Protein AF-A0AAE2BXN7-F1 (afdb_monomer_lite)

Secondary structure (DSSP, 8-state):
---------------PPPP-------------TTTHHHHHHHHHHHHHHHHHHHHHHHHHHHHHTT--HHHHHHHHHHHHHHHHHHHTTSTTS--HHHHHHHHHHHHHHHHHHHTT--

InterPro domains:
  IPR000971 Globin [PF00042] (55-113)
  IPR000971 Globin [PS01033] (1-118)
  IPR001032 Leghaemoglobin-like [PTHR22924] (56-118)
  IPR009050 Globin-like superfamily [SSF46458] (38-117)
  IPR012292 Globin/Protoglobin [G3DSA:1.10.490.10] (27-116)

pLDDT: mean 71.12, std 21.41, range [34.59, 95.5]

Foldseek 3Di:
DDDDDDDDDDDDDDDDDDDDDDDDDDDDPDDPPPPPVVVVVVVVVVVVVVVLVVLLVLLVVCLVVVPDPVNLVVVLVVVLVVVCVVVVVPPPPDDPVVNVVSSVVSVVSVVSNPVNND

Structure (mmCIF, N/CA/C/O backbone):
data_AF-A0AAE2BXN7-F1
#
_entry.id   AF-A0AAE2BXN7-F1
#
loop_
_atom_site.group_PDB
_atom_site.id
_atom_site.type_symbol
_atom_site.label_atom_id
_atom_site.label_alt_id
_atom_site.label_comp_id
_atom_site.label_asym_id
_atom_site.label_entity_id
_atom_site.label_seq_id
_atom_site.pdbx_PDB_ins_code
_atom_site.Cartn_x
_atom_site.Cartn_y
_atom_site.Cartn_z
_atom_site.occupancy
_atom_site.B_iso_or_equiv
_atom_site.auth_seq_id
_atom_site.auth_comp_id
_atom_site.auth_asym_id
_atom_site.auth_atom_id
_atom_site.pdbx_PDB_model_num
ATOM 1 N N . MET A 1 1 ? 56.458 8.171 -10.240 1.00 44.75 1 MET A N 1
ATOM 2 C CA . MET A 1 1 ? 55.959 6.979 -9.523 1.00 44.75 1 MET A CA 1
ATOM 3 C C . MET A 1 1 ? 54.450 6.970 -9.687 1.00 44.75 1 MET A C 1
ATOM 5 O O . MET A 1 1 ? 53.780 7.763 -9.046 1.00 44.75 1 MET A O 1
ATOM 9 N N . SER A 1 2 ? 53.955 6.217 -10.670 1.00 38.53 2 SER A N 1
ATOM 10 C CA . SER A 1 2 ? 52.544 6.189 -11.070 1.00 38.53 2 SER A CA 1
ATOM 11 C C . SER A 1 2 ? 51.966 4.839 -10.657 1.00 38.53 2 SER A C 1
ATOM 13 O O . SER A 1 2 ? 52.521 3.796 -10.997 1.00 38.53 2 SER A O 1
ATOM 15 N N . THR A 1 3 ? 50.922 4.877 -9.837 1.00 43.88 3 THR A N 1
ATOM 16 C CA . THR A 1 3 ? 50.229 3.718 -9.274 1.00 43.88 3 THR A CA 1
ATOM 17 C C . THR A 1 3 ? 49.251 3.156 -10.304 1.00 43.88 3 THR A C 1
ATOM 19 O O . THR A 1 3 ? 48.279 3.823 -10.651 1.00 43.88 3 THR A O 1
ATOM 22 N N . SER A 1 4 ? 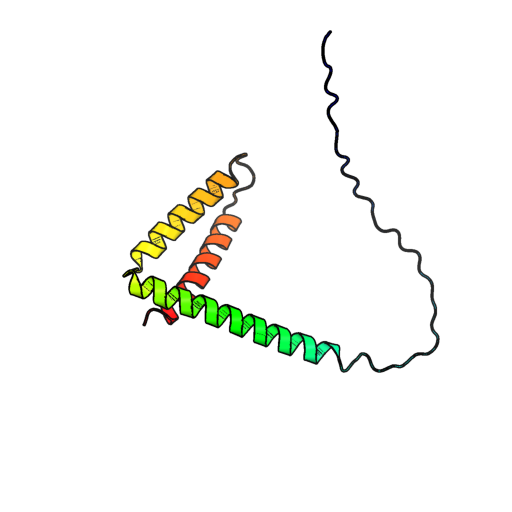49.501 1.937 -10.783 1.00 38.19 4 SER A N 1
ATOM 23 C CA . SER A 1 4 ? 48.574 1.181 -11.631 1.00 38.19 4 SER A CA 1
ATOM 24 C C . SER A 1 4 ? 47.760 0.235 -10.747 1.00 38.19 4 SER A C 1
ATOM 26 O O . SER A 1 4 ? 48.309 -0.708 -10.180 1.00 38.19 4 SER A O 1
ATOM 28 N N . ALA A 1 5 ? 46.470 0.527 -10.579 1.00 44.16 5 ALA A N 1
ATOM 29 C CA . ALA A 1 5 ? 45.517 -0.344 -9.904 1.00 44.16 5 ALA A CA 1
ATOM 30 C C . ALA A 1 5 ? 44.939 -1.326 -10.932 1.00 44.16 5 ALA A C 1
ATOM 32 O O . ALA A 1 5 ? 44.245 -0.928 -11.867 1.00 44.16 5 ALA A O 1
ATOM 33 N N . GLN A 1 6 ? 45.260 -2.610 -10.776 1.00 45.91 6 GLN A N 1
ATOM 34 C CA . GLN A 1 6 ? 44.700 -3.682 -11.590 1.00 45.91 6 GLN A CA 1
ATOM 35 C C . GLN A 1 6 ? 43.265 -3.978 -11.138 1.00 45.91 6 GLN A C 1
ATOM 37 O O . GLN A 1 6 ? 43.018 -4.338 -9.989 1.00 45.91 6 GLN A O 1
ATOM 42 N N . HIS A 1 7 ? 42.336 -3.811 -12.079 1.00 38.97 7 HIS A N 1
ATOM 43 C CA . HIS A 1 7 ? 40.954 -4.277 -12.025 1.00 38.97 7 HIS A CA 1
ATOM 44 C C . HIS A 1 7 ? 40.920 -5.787 -11.745 1.00 38.97 7 HIS A C 1
ATOM 46 O O . HIS A 1 7 ? 41.508 -6.564 -12.498 1.00 38.97 7 HIS A O 1
ATOM 52 N N . GLN A 1 8 ? 40.204 -6.210 -10.702 1.00 47.88 8 GLN A N 1
ATOM 53 C CA . GLN A 1 8 ? 39.828 -7.611 -10.533 1.00 47.88 8 GLN A CA 1
ATOM 54 C C . GLN A 1 8 ? 38.508 -7.862 -11.264 1.00 47.88 8 GLN A C 1
ATOM 56 O O . GLN A 1 8 ? 37.469 -7.297 -10.932 1.00 47.88 8 GLN A O 1
ATOM 61 N N . ASN A 1 9 ? 38.609 -8.691 -12.298 1.00 38.38 9 ASN A N 1
ATOM 62 C CA . ASN A 1 9 ? 37.524 -9.247 -13.087 1.00 38.38 9 ASN A CA 1
ATOM 63 C C . ASN A 1 9 ? 37.022 -10.484 -12.322 1.00 38.38 9 ASN A C 1
ATOM 65 O O . ASN A 1 9 ? 37.774 -11.447 -12.174 1.00 38.38 9 ASN A O 1
ATOM 69 N N . LEU A 1 10 ? 35.817 -10.438 -11.750 1.00 41.53 10 LEU A N 1
ATOM 70 C CA . LEU A 1 10 ? 35.233 -11.601 -11.077 1.00 41.53 10 LEU A CA 1
ATOM 71 C C . LEU A 1 10 ? 34.524 -12.471 -12.117 1.00 41.53 10 LEU A C 1
ATOM 73 O O . LEU A 1 10 ? 33.536 -12.059 -12.722 1.00 41.53 10 LEU A O 1
ATOM 77 N N . ASN A 1 11 ? 35.088 -13.663 -12.316 1.00 40.53 11 ASN A N 1
ATOM 78 C CA . ASN A 1 11 ? 34.587 -14.733 -13.168 1.00 40.53 11 ASN A CA 1
ATOM 79 C C . ASN A 1 11 ? 33.155 -15.133 -12.791 1.00 40.53 11 ASN A C 1
ATOM 81 O O . ASN A 1 11 ? 32.875 -15.510 -11.653 1.00 40.53 11 ASN A O 1
ATOM 85 N N . VAL A 1 12 ? 32.281 -15.124 -13.795 1.00 41.22 12 VAL A N 1
ATOM 86 C CA . VAL A 1 12 ? 31.052 -15.917 -13.829 1.00 41.22 12 VAL A CA 1
ATOM 87 C C . VAL A 1 12 ? 31.448 -17.300 -14.340 1.00 41.22 12 VAL A C 1
ATOM 89 O O . VAL A 1 12 ? 31.679 -17.463 -15.534 1.00 41.22 12 VAL A O 1
ATOM 92 N N . GLU A 1 13 ? 31.543 -18.287 -13.451 1.00 47.81 13 GLU A N 1
ATOM 93 C CA . GLU A 1 13 ? 31.609 -19.698 -13.842 1.00 47.81 13 GLU A CA 1
ATOM 94 C C . GLU A 1 13 ? 30.296 -20.384 -13.467 1.00 47.81 13 GLU A C 1
ATOM 96 O O . GLU A 1 13 ? 30.022 -20.738 -12.323 1.00 47.81 13 GLU A O 1
ATOM 101 N N . MET A 1 14 ? 29.462 -20.500 -14.494 1.00 34.59 14 MET A N 1
ATOM 102 C CA . MET A 1 14 ? 28.390 -21.469 -14.627 1.00 34.59 14 MET A CA 1
ATOM 103 C C . MET A 1 14 ? 29.059 -22.779 -15.043 1.00 34.59 14 MET A C 1
ATOM 105 O O . MET A 1 14 ? 29.534 -22.870 -16.172 1.00 34.59 14 MET A O 1
ATOM 109 N N . LEU A 1 15 ? 29.125 -23.766 -14.151 1.00 38.41 15 LEU A N 1
ATOM 110 C CA . LEU A 1 15 ? 29.496 -25.127 -14.525 1.00 38.41 15 LEU A CA 1
ATOM 111 C C . LEU A 1 15 ? 28.385 -26.082 -14.107 1.00 38.41 15 LEU A C 1
ATOM 113 O O . LEU A 1 15 ? 27.957 -26.140 -12.958 1.00 38.41 15 LEU A O 1
ATOM 117 N N . THR A 1 16 ? 27.887 -26.726 -15.149 1.00 37.06 16 THR A N 1
ATOM 118 C CA . THR A 1 16 ? 26.829 -27.715 -15.244 1.00 37.06 16 THR A CA 1
ATOM 119 C C . THR A 1 16 ? 27.194 -28.998 -14.509 1.00 37.06 16 THR A C 1
ATOM 121 O O . THR A 1 16 ? 28.336 -29.443 -14.565 1.00 37.06 16 THR A O 1
ATOM 124 N N . GLU A 1 17 ? 26.197 -29.579 -13.849 1.00 41.78 17 GLU A N 1
ATOM 125 C CA . GLU A 1 17 ? 26.251 -30.873 -13.173 1.00 41.78 17 GLU A CA 1
ATOM 126 C C . GLU A 1 17 ? 26.446 -31.997 -14.209 1.00 41.78 17 GLU A C 1
ATOM 128 O O . GLU A 1 17 ? 25.657 -32.127 -15.146 1.00 41.78 17 GLU A O 1
ATOM 133 N N . GLU A 1 18 ? 27.511 -32.787 -14.054 1.00 46.12 18 GLU A N 1
ATOM 134 C CA . GLU A 1 18 ? 27.695 -34.069 -14.740 1.00 46.12 18 GLU A CA 1
ATOM 135 C C . GLU A 1 18 ? 27.235 -35.186 -13.795 1.00 46.12 18 GLU A C 1
ATOM 137 O O . GLU A 1 18 ? 27.750 -35.333 -12.685 1.00 46.12 18 GLU A O 1
ATOM 142 N N . GLU A 1 19 ? 26.225 -35.940 -14.230 1.00 46.91 19 GLU A N 1
ATOM 143 C CA . GLU A 1 19 ? 25.775 -37.164 -13.576 1.00 46.91 19 GLU A CA 1
ATOM 144 C C . GLU A 1 19 ? 26.700 -38.330 -13.922 1.00 46.91 19 GLU A C 1
ATOM 146 O O . GLU A 1 19 ? 26.830 -38.693 -15.088 1.00 46.91 19 GLU A O 1
ATOM 151 N N . GLU A 1 20 ? 27.235 -38.992 -12.901 1.00 41.34 20 GLU A N 1
ATOM 152 C CA . GLU A 1 20 ? 27.719 -40.368 -12.994 1.00 41.34 20 GLU A CA 1
ATOM 153 C C . GLU A 1 20 ? 27.113 -41.129 -11.808 1.00 41.34 20 GLU A C 1
ATOM 155 O O . GLU A 1 20 ? 27.337 -40.802 -10.640 1.00 41.34 20 GLU A O 1
ATOM 160 N N . GLY A 1 21 ? 26.249 -42.090 -12.129 1.00 42.28 21 GLY A N 1
ATOM 161 C CA . GLY A 1 21 ? 25.554 -42.919 -11.158 1.00 42.28 21 GLY A CA 1
ATOM 162 C C . GLY A 1 21 ? 26.454 -44.000 -10.575 1.00 42.28 21 GLY A C 1
ATOM 163 O O . GLY A 1 21 ? 27.241 -44.620 -11.286 1.00 42.28 21 GLY A O 1
ATOM 164 N N . GLU A 1 22 ? 26.247 -44.301 -9.295 1.00 41.22 22 GLU A N 1
ATOM 165 C CA . GLU A 1 22 ? 26.740 -45.539 -8.704 1.00 41.22 22 GLU A CA 1
ATOM 166 C C . GLU A 1 22 ? 25.656 -46.172 -7.821 1.00 41.22 22 GLU A C 1
ATOM 168 O O . GLU A 1 22 ? 25.152 -45.594 -6.856 1.00 41.22 22 GLU A O 1
ATOM 173 N N . ASP A 1 23 ? 25.248 -47.362 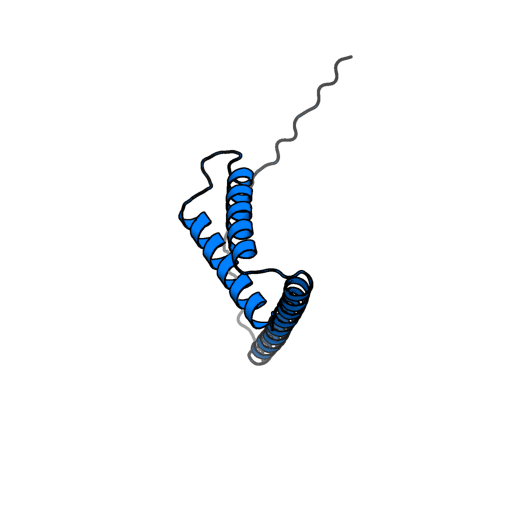-8.257 1.00 43.34 23 ASP A N 1
ATOM 174 C CA . ASP A 1 23 ? 24.246 -48.255 -7.691 1.00 43.34 23 ASP A CA 1
ATOM 175 C C . ASP A 1 23 ? 24.827 -48.986 -6.473 1.00 43.34 23 ASP A C 1
ATOM 177 O O . ASP A 1 23 ? 25.692 -49.847 -6.617 1.00 43.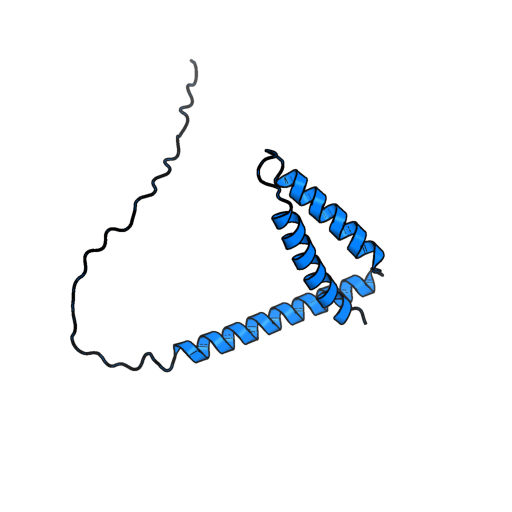34 23 ASP A O 1
ATOM 181 N N . ILE A 1 24 ? 24.333 -48.676 -5.270 1.00 45.34 24 ILE A N 1
ATOM 182 C CA . ILE A 1 24 ? 24.483 -49.555 -4.105 1.00 45.34 24 ILE A CA 1
ATOM 183 C C . ILE A 1 24 ? 23.113 -49.762 -3.467 1.00 45.34 24 ILE A C 1
ATOM 185 O O . ILE A 1 24 ? 22.708 -49.102 -2.509 1.00 45.34 24 ILE A O 1
ATOM 189 N N . ARG A 1 25 ? 22.388 -50.740 -4.004 1.00 49.12 25 ARG A N 1
ATOM 190 C CA . ARG A 1 25 ? 21.336 -51.447 -3.276 1.00 49.12 25 ARG A CA 1
ATOM 191 C C . ARG A 1 25 ? 21.984 -52.469 -2.339 1.00 49.12 25 ARG A C 1
ATOM 193 O O . ARG A 1 25 ? 22.236 -53.588 -2.767 1.00 49.12 25 ARG A O 1
ATOM 200 N N . ASP A 1 26 ? 22.162 -52.131 -1.062 1.00 42.09 26 ASP A N 1
ATOM 201 C CA . ASP A 1 26 ? 21.953 -53.120 0.003 1.00 42.09 26 ASP A CA 1
ATOM 202 C C . ASP A 1 26 ? 21.595 -52.484 1.357 1.00 42.09 26 ASP A C 1
ATOM 204 O O . ASP A 1 26 ? 22.309 -51.649 1.903 1.00 42.09 26 ASP A O 1
ATOM 208 N N . SER A 1 27 ? 20.453 -52.937 1.876 1.00 52.84 27 SER A N 1
ATOM 209 C CA . SER A 1 27 ? 20.066 -52.999 3.284 1.00 52.84 27 SER A CA 1
ATOM 210 C C . SER A 1 27 ? 20.390 -51.805 4.194 1.00 52.84 27 SER A C 1
ATOM 212 O O . SER A 1 27 ? 21.318 -51.845 4.997 1.00 52.84 27 SER A O 1
ATOM 214 N N . THR A 1 28 ? 19.467 -50.844 4.264 1.00 41.31 28 THR A N 1
ATOM 215 C CA . THR A 1 28 ? 18.921 -50.402 5.560 1.00 41.31 28 THR A CA 1
ATOM 216 C C . THR A 1 28 ? 17.483 -49.915 5.358 1.00 41.31 28 THR A C 1
ATOM 218 O O . THR A 1 28 ? 17.236 -48.761 5.034 1.00 41.31 28 THR A O 1
ATOM 221 N N . VAL A 1 29 ? 16.497 -50.791 5.567 1.00 51.50 29 VAL A N 1
ATOM 222 C CA . VAL A 1 29 ? 15.143 -50.329 5.902 1.00 51.50 29 VAL A CA 1
ATOM 223 C C . VAL A 1 29 ? 15.213 -49.815 7.341 1.00 51.50 29 VAL A C 1
ATOM 225 O O . VAL A 1 29 ? 15.035 -50.574 8.288 1.00 51.50 29 VAL A O 1
ATOM 228 N N . CYS A 1 30 ? 15.516 -48.529 7.503 1.00 38.28 30 CYS A N 1
ATOM 229 C CA . CYS A 1 30 ? 15.329 -47.791 8.749 1.00 38.28 30 CYS A CA 1
ATOM 230 C C . CYS A 1 30 ? 14.353 -46.648 8.474 1.00 38.28 30 CYS A C 1
ATOM 232 O O . CYS A 1 30 ? 14.765 -45.528 8.230 1.00 38.28 30 CYS A O 1
ATOM 234 N N . SER A 1 31 ? 13.056 -46.958 8.501 1.00 48.06 31 SER A N 1
ATOM 235 C CA . SER A 1 31 ? 11.967 -46.045 8.878 1.00 48.06 31 SER A CA 1
ATOM 236 C C . SER A 1 31 ? 12.198 -44.535 8.665 1.00 48.06 31 SER A C 1
ATOM 238 O O . SER A 1 31 ? 12.253 -43.787 9.640 1.00 48.06 31 SER A O 1
ATOM 240 N N . GLU A 1 32 ? 12.253 -44.053 7.422 1.00 43.34 32 GLU A N 1
ATOM 241 C CA . GLU A 1 32 ? 12.281 -42.603 7.139 1.00 43.34 32 GLU A CA 1
ATOM 242 C C . GLU A 1 32 ? 10.903 -42.006 6.799 1.00 43.34 32 GLU A C 1
ATOM 244 O O . GLU A 1 32 ? 10.729 -40.787 6.806 1.00 43.34 32 GLU A O 1
ATOM 249 N N . ASP A 1 33 ? 9.860 -42.832 6.674 1.00 45.31 33 ASP A N 1
ATOM 250 C CA . ASP A 1 33 ? 8.522 -42.366 6.276 1.00 45.31 33 ASP A CA 1
ATOM 251 C C . ASP A 1 33 ? 7.643 -41.800 7.412 1.00 45.31 33 ASP A C 1
ATOM 253 O O . ASP A 1 33 ? 6.491 -41.427 7.182 1.00 45.31 33 ASP A O 1
ATOM 257 N N . VAL A 1 34 ? 8.150 -41.669 8.646 1.00 47.94 34 VAL A N 1
ATOM 258 C CA . VAL A 1 34 ? 7.346 -41.138 9.774 1.00 47.94 34 VAL A CA 1
ATOM 259 C C . VAL A 1 34 ? 7.829 -39.776 10.287 1.00 47.94 34 VAL A C 1
ATOM 261 O O . VAL A 1 34 ? 7.034 -39.029 10.863 1.00 47.94 34 VAL A O 1
ATOM 264 N N . PHE A 1 35 ? 9.076 -39.366 10.026 1.00 39.00 35 PHE A N 1
ATOM 265 C CA . PHE A 1 35 ? 9.628 -38.162 10.668 1.00 39.00 35 PHE A CA 1
ATOM 266 C C . PHE A 1 35 ? 9.547 -36.869 9.834 1.00 39.00 35 PHE A C 1
ATOM 268 O O . PHE A 1 35 ? 9.549 -35.772 10.395 1.00 39.00 35 PHE A O 1
ATOM 275 N N . VAL A 1 36 ? 9.362 -36.948 8.511 1.00 50.09 36 VAL A N 1
ATOM 276 C CA . VAL A 1 36 ? 9.324 -35.748 7.647 1.00 50.09 36 VAL A CA 1
ATOM 277 C C . VAL A 1 36 ? 7.978 -34.999 7.711 1.00 50.09 36 VAL A C 1
ATOM 279 O O . VAL A 1 36 ? 7.935 -33.778 7.534 1.00 50.09 36 VAL A O 1
ATOM 282 N N . SER A 1 37 ? 6.861 -35.668 8.034 1.00 51.31 37 SER A N 1
ATOM 283 C CA . SER A 1 37 ? 5.537 -35.008 8.049 1.00 51.31 37 SER A CA 1
ATOM 284 C C . SER A 1 37 ? 5.251 -34.198 9.326 1.00 51.31 37 SER A C 1
ATOM 286 O O . SER A 1 37 ? 4.518 -33.205 9.277 1.00 51.31 37 SER A O 1
ATOM 288 N N . ALA A 1 38 ? 5.841 -34.580 10.467 1.00 52.75 38 ALA A N 1
ATOM 289 C CA . ALA A 1 38 ? 5.649 -33.886 11.743 1.00 52.75 38 ALA A CA 1
ATOM 290 C C . ALA A 1 38 ? 6.411 -32.548 11.783 1.00 52.75 38 ALA A C 1
ATOM 292 O O . ALA A 1 38 ? 5.827 -31.520 12.140 1.00 52.75 38 ALA A O 1
ATOM 293 N N . GLY A 1 39 ? 7.661 -32.536 11.302 1.00 52.66 39 GLY A N 1
ATOM 294 C CA . GLY A 1 39 ? 8.492 -31.330 11.228 1.00 52.66 39 GLY A CA 1
ATOM 295 C C . GLY A 1 39 ? 7.894 -30.233 10.340 1.00 52.66 39 GLY A C 1
ATOM 296 O O . GLY A 1 39 ? 7.872 -29.066 10.730 1.00 52.66 39 GLY A O 1
ATOM 297 N N . HIS A 1 40 ? 7.305 -30.588 9.191 1.00 51.41 40 HIS A N 1
ATOM 298 C CA . HIS A 1 40 ? 6.627 -29.620 8.317 1.00 51.41 40 HIS A CA 1
ATOM 299 C C . HIS A 1 40 ? 5.410 -28.959 8.983 1.00 51.41 40 HIS A C 1
ATOM 301 O O . HIS A 1 40 ? 5.197 -27.752 8.835 1.00 51.41 40 HIS A O 1
ATOM 307 N N . LYS A 1 41 ? 4.616 -29.727 9.740 1.00 55.53 41 LYS A N 1
ATOM 308 C CA . LYS A 1 41 ? 3.394 -29.227 10.392 1.00 55.53 41 LYS A CA 1
ATOM 309 C C . LYS A 1 41 ? 3.703 -28.286 11.553 1.00 55.53 41 LYS A C 1
ATOM 311 O O . LYS A 1 41 ? 3.012 -27.281 11.718 1.00 55.53 41 LYS A O 1
ATOM 316 N N . GLU A 1 42 ? 4.728 -28.580 12.345 1.00 60.16 42 GLU A N 1
ATOM 317 C CA . GLU A 1 42 ? 5.140 -27.721 13.459 1.00 60.16 42 GLU A CA 1
ATOM 318 C C . GLU A 1 42 ? 5.757 -26.405 12.963 1.00 60.16 42 GLU A C 1
ATOM 320 O O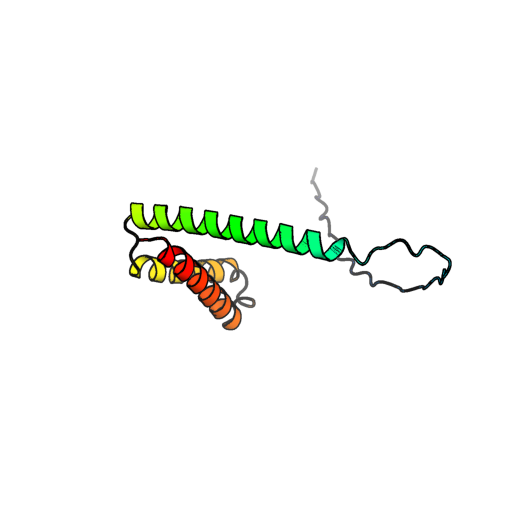 . GLU A 1 42 ? 5.367 -25.324 13.412 1.00 60.16 42 GLU A O 1
ATOM 325 N N . ASN A 1 43 ? 6.611 -26.467 11.937 1.00 59.12 43 ASN A N 1
ATOM 326 C CA . ASN A 1 43 ? 7.189 -25.274 11.317 1.00 59.12 43 ASN A CA 1
ATOM 327 C C . ASN A 1 43 ? 6.117 -24.387 10.653 1.00 59.12 43 ASN A C 1
ATOM 329 O O . ASN A 1 43 ? 6.172 -23.159 10.745 1.00 59.12 43 ASN A O 1
ATOM 333 N N . ALA A 1 44 ? 5.101 -24.987 10.022 1.00 70.31 44 ALA A N 1
ATOM 334 C CA . ALA A 1 44 ? 3.971 -24.254 9.451 1.00 70.31 44 ALA A CA 1
ATOM 335 C C . ALA A 1 44 ? 3.123 -23.547 10.525 1.00 70.31 44 ALA A C 1
ATOM 337 O O . ALA A 1 44 ? 2.737 -22.391 10.334 1.00 70.31 44 ALA A O 1
ATOM 338 N N . LYS A 1 45 ? 2.885 -24.196 11.675 1.00 69.12 45 LYS A N 1
ATOM 339 C CA . LYS A 1 45 ? 2.180 -23.591 12.820 1.00 69.12 45 LYS A CA 1
ATOM 340 C C . LYS A 1 45 ? 2.940 -22.393 13.387 1.00 69.12 45 LYS A C 1
ATOM 342 O O . LYS A 1 45 ? 2.339 -21.342 13.598 1.00 69.12 45 LYS A O 1
ATOM 347 N N . LEU A 1 46 ? 4.254 -22.520 13.570 1.00 70.75 46 LEU A N 1
ATOM 348 C CA . LEU A 1 46 ? 5.105 -21.424 14.045 1.00 70.75 46 LEU A CA 1
ATOM 349 C C . LEU A 1 46 ? 5.117 -20.247 13.057 1.00 70.75 46 LEU A C 1
ATOM 351 O O . LEU A 1 46 ? 4.957 -19.098 13.469 1.00 70.75 46 LEU A O 1
ATOM 355 N N . LYS A 1 47 ? 5.210 -20.518 11.747 1.00 68.44 47 LYS A N 1
ATOM 356 C CA . LYS A 1 47 ? 5.139 -19.488 10.693 1.00 68.44 47 LYS A CA 1
ATOM 357 C C . LYS A 1 47 ? 3.789 -18.767 10.672 1.00 68.44 47 LYS A C 1
ATOM 359 O O . LYS A 1 47 ? 3.758 -17.545 10.532 1.00 68.44 47 LYS A O 1
ATOM 364 N N . ALA A 1 48 ? 2.680 -19.492 10.820 1.00 72.31 48 ALA A N 1
ATOM 365 C CA . ALA A 1 48 ? 1.345 -18.898 10.890 1.00 72.31 48 ALA A CA 1
ATOM 366 C C . ALA A 1 48 ? 1.175 -18.033 12.149 1.00 72.31 48 ALA A C 1
ATOM 368 O O . ALA A 1 48 ? 0.674 -16.912 12.067 1.00 72.31 48 ALA A O 1
ATOM 369 N N . HIS A 1 49 ? 1.664 -18.514 13.295 1.00 70.50 49 HIS A N 1
ATOM 370 C CA . HIS A 1 49 ? 1.628 -17.769 14.548 1.00 70.50 49 HIS A CA 1
ATOM 371 C C . HIS A 1 49 ? 2.470 -16.486 14.477 1.00 70.50 49 HIS A C 1
ATOM 373 O O . HIS A 1 49 ? 1.986 -15.415 14.832 1.00 70.50 49 HIS A O 1
ATOM 379 N N . ALA A 1 50 ? 3.688 -16.556 13.933 1.00 72.69 50 ALA A N 1
ATOM 380 C CA . ALA A 1 50 ? 4.551 -15.389 13.759 1.00 72.69 50 ALA A CA 1
ATOM 381 C C . ALA A 1 50 ? 3.929 -14.332 12.828 1.00 72.69 50 ALA A C 1
ATOM 383 O O . ALA A 1 50 ? 3.903 -13.150 13.176 1.00 72.69 50 ALA A O 1
ATOM 384 N N . LYS A 1 51 ? 3.365 -14.752 11.683 1.00 77.25 51 LYS A N 1
ATOM 385 C CA . LYS A 1 51 ? 2.617 -13.860 10.778 1.00 77.25 51 LYS A CA 1
ATOM 386 C C . LYS A 1 51 ? 1.438 -13.200 11.497 1.00 77.25 51 LYS A C 1
ATOM 388 O O . LYS A 1 51 ? 1.272 -11.990 11.400 1.00 77.25 51 LYS A O 1
ATOM 393 N N . SER A 1 52 ? 0.670 -13.970 12.269 1.00 77.88 52 SER A N 1
ATOM 394 C CA . SER A 1 52 ? -0.460 -13.453 13.051 1.00 77.88 52 SER A CA 1
ATOM 395 C C . SER A 1 52 ? -0.018 -12.408 14.079 1.00 77.88 52 SER A C 1
ATOM 397 O O . SER A 1 52 ? -0.596 -11.327 14.136 1.00 77.88 52 SER A O 1
ATOM 399 N N . V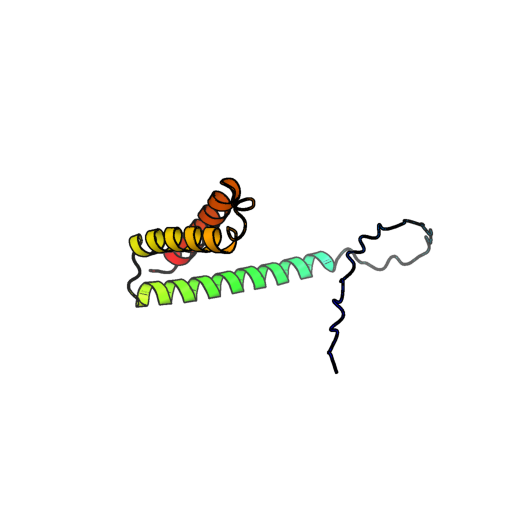AL A 1 53 ? 1.027 -12.684 14.867 1.00 81.62 53 VAL A N 1
ATOM 400 C CA . VAL A 1 53 ? 1.538 -11.744 15.882 1.00 81.62 53 VAL A CA 1
ATOM 401 C C . VAL A 1 53 ? 2.058 -10.456 15.237 1.00 81.62 53 VAL A C 1
ATOM 403 O O . VAL A 1 53 ? 1.837 -9.367 15.769 1.00 81.62 53 VAL A O 1
ATOM 406 N N . PHE A 1 54 ? 2.730 -10.560 14.089 1.00 87.75 54 PHE A N 1
ATOM 407 C CA . PHE A 1 54 ? 3.226 -9.406 13.340 1.00 87.75 54 PHE A CA 1
ATOM 408 C C . PHE A 1 54 ? 2.088 -8.496 12.859 1.00 87.75 54 PHE A C 1
ATOM 410 O O . PHE A 1 54 ? 2.105 -7.295 13.138 1.00 87.75 54 PHE A O 1
ATOM 417 N N . VAL A 1 55 ? 1.072 -9.064 12.204 1.00 85.81 55 VAL A N 1
ATOM 418 C CA . VAL A 1 55 ? -0.063 -8.289 11.680 1.00 85.81 55 VAL A CA 1
ATOM 419 C C . VAL A 1 55 ? -0.897 -7.685 12.817 1.00 85.81 55 VAL A C 1
ATOM 421 O O . VAL A 1 55 ? -1.306 -6.531 12.718 1.00 85.81 55 VAL A O 1
ATOM 424 N N . MET A 1 56 ? -1.076 -8.395 13.937 1.00 86.94 56 MET A N 1
ATOM 425 C CA . MET A 1 56 ? -1.750 -7.849 15.124 1.00 86.94 56 MET A CA 1
ATOM 426 C C . MET A 1 56 ? -1.043 -6.607 15.680 1.00 86.94 56 MET A C 1
ATOM 428 O O . MET A 1 56 ? -1.690 -5.599 15.963 1.00 86.94 56 MET A O 1
ATOM 432 N N . LYS A 1 57 ? 0.291 -6.656 15.814 1.00 88.19 57 LYS A N 1
ATOM 433 C CA . LYS A 1 57 ? 1.084 -5.505 16.277 1.00 88.19 57 LYS A CA 1
ATOM 434 C C . LYS A 1 57 ? 0.982 -4.327 15.309 1.00 88.19 57 LYS A C 1
ATOM 436 O O . LYS A 1 57 ? 0.831 -3.192 15.754 1.00 88.19 57 LYS A O 1
ATOM 441 N N . LEU A 1 58 ? 1.033 -4.592 14.003 1.00 89.44 58 LEU A N 1
ATOM 442 C CA . LEU A 1 58 ? 0.860 -3.562 12.980 1.00 89.44 58 LEU A CA 1
ATOM 443 C C . LEU A 1 58 ? -0.528 -2.925 13.039 1.00 89.44 58 LEU A C 1
ATOM 445 O O . LEU A 1 58 ? -0.600 -1.701 13.051 1.00 89.44 58 LEU A O 1
ATOM 449 N N . GLY A 1 59 ? -1.600 -3.717 13.134 1.00 88.31 59 GLY A N 1
ATOM 450 C CA . GLY A 1 59 ? -2.973 -3.213 13.260 1.00 88.31 59 GLY A CA 1
ATOM 451 C C . GLY A 1 59 ? -3.144 -2.273 14.453 1.00 88.31 59 GLY A C 1
ATOM 452 O O . GLY A 1 59 ? -3.627 -1.156 14.286 1.00 88.31 59 GLY A O 1
ATOM 453 N N . ALA A 1 60 ? -2.635 -2.660 15.628 1.00 89.19 60 ALA A N 1
ATOM 454 C CA . ALA A 1 60 ? -2.680 -1.821 16.828 1.00 89.19 60 ALA A CA 1
ATOM 455 C C . ALA A 1 60 ? -1.920 -0.490 16.660 1.00 89.19 60 ALA A C 1
ATOM 457 O O . ALA A 1 60 ? -2.381 0.556 17.115 1.00 89.19 60 ALA A O 1
ATOM 458 N N . VAL A 1 61 ? -0.763 -0.510 15.988 1.00 91.69 61 VAL A N 1
ATOM 459 C CA . VAL A 1 61 ? 0.010 0.705 15.684 1.00 91.69 61 VAL A CA 1
ATOM 460 C C . VAL A 1 61 ? -0.737 1.591 14.685 1.00 91.69 61 VAL A C 1
ATOM 462 O O . VAL A 1 61 ? -0.879 2.785 14.931 1.00 91.69 61 VAL A O 1
ATOM 465 N N . HIS A 1 62 ? -1.263 1.025 13.598 1.00 90.31 62 HIS A N 1
ATOM 466 C CA . HIS A 1 62 ? -2.003 1.782 12.582 1.00 90.31 62 HIS A CA 1
ATOM 467 C C . HIS A 1 62 ? -3.269 2.421 13.169 1.00 90.31 62 HIS A C 1
ATOM 469 O O . HIS A 1 62 ? -3.553 3.582 12.884 1.00 90.31 62 HIS A O 1
ATOM 475 N N . LEU A 1 63 ? -3.970 1.716 14.064 1.00 89.81 63 LEU A N 1
ATOM 476 C CA . LEU A 1 63 ? -5.107 2.269 14.798 1.00 89.81 63 LEU A CA 1
ATOM 477 C C . LEU A 1 63 ? -4.680 3.404 15.741 1.00 89.81 63 LEU A C 1
ATOM 479 O O . LEU A 1 63 ? -5.285 4.473 15.731 1.00 89.81 63 LEU A O 1
ATOM 483 N N . LYS A 1 64 ? -3.602 3.213 16.514 1.00 92.06 64 LYS A N 1
ATOM 484 C CA . LYS A 1 64 ? -3.074 4.229 17.443 1.00 92.06 64 LYS A CA 1
ATOM 485 C C . LYS A 1 64 ? -2.730 5.547 16.742 1.00 92.06 64 LYS A C 1
ATOM 487 O O . LYS A 1 64 ? -2.931 6.609 17.325 1.00 92.06 64 LYS A O 1
ATOM 492 N N . TYR A 1 65 ? -2.189 5.478 15.528 1.00 92.81 65 TYR A N 1
ATOM 493 C CA . TYR A 1 65 ? -1.817 6.657 14.741 1.00 92.81 65 TYR A CA 1
ATOM 494 C C . TYR A 1 65 ? -2.952 7.190 13.852 1.00 92.81 65 TYR A C 1
ATOM 496 O O . TYR A 1 65 ? -2.727 8.138 13.106 1.00 92.81 65 TYR A O 1
ATOM 504 N N . GLY A 1 66 ? -4.163 6.624 13.935 1.00 90.88 66 GLY A N 1
ATOM 505 C CA . GLY A 1 66 ? -5.320 7.109 13.179 1.00 90.88 66 GLY A CA 1
ATOM 506 C C . GLY A 1 66 ? -5.188 6.905 11.671 1.00 90.88 66 GLY A C 1
ATOM 507 O O . GLY A 1 66 ? -5.631 7.745 10.889 1.00 90.88 66 GLY A O 1
ATOM 508 N N . VAL A 1 67 ? -4.545 5.816 11.244 1.00 92.38 67 VAL A N 1
ATOM 509 C CA . VAL A 1 67 ? -4.413 5.513 9.819 1.00 92.38 67 VAL A CA 1
ATOM 510 C C . VAL A 1 67 ? -5.796 5.196 9.241 1.00 92.38 67 VAL A C 1
ATOM 512 O O . VAL A 1 67 ? -6.453 4.261 9.684 1.00 92.38 67 VAL A O 1
ATOM 515 N N . VAL A 1 68 ? -6.225 5.966 8.241 1.00 90.81 68 VAL A N 1
ATOM 516 C CA . VAL A 1 68 ? -7.425 5.708 7.439 1.00 90.81 68 VAL A CA 1
ATOM 517 C C . VAL A 1 68 ? -7.073 5.077 6.092 1.00 90.81 68 VAL A C 1
ATOM 519 O O . VAL A 1 68 ? -5.913 5.055 5.681 1.00 90.81 68 VAL A O 1
ATOM 522 N N . ASP A 1 69 ? -8.093 4.592 5.391 1.00 89.88 69 ASP A N 1
ATOM 523 C CA . ASP A 1 69 ? -7.979 3.931 4.088 1.00 89.88 69 ASP A CA 1
ATOM 524 C C . ASP A 1 69 ? -7.214 4.763 3.047 1.00 89.88 69 ASP A C 1
ATOM 526 O O . ASP A 1 69 ? -6.360 4.226 2.342 1.00 89.88 69 ASP A O 1
ATOM 530 N N . GLU A 1 70 ? -7.424 6.079 3.037 1.00 92.06 70 GLU A N 1
ATOM 531 C CA . GLU A 1 70 ? -6.751 7.029 2.140 1.00 92.06 70 GLU A CA 1
ATOM 532 C C . GLU A 1 70 ? -5.219 6.988 2.286 1.00 92.06 70 GLU A C 1
ATOM 534 O O . GLU A 1 70 ? -4.484 7.060 1.301 1.00 92.06 70 GLU A O 1
ATOM 539 N N . HIS A 1 71 ? -4.704 6.798 3.506 1.00 94.31 71 HIS A N 1
ATOM 540 C CA . HIS A 1 71 ? -3.260 6.717 3.735 1.00 94.31 71 HIS A CA 1
ATOM 541 C C . HIS A 1 71 ? -2.646 5.445 3.137 1.00 94.31 71 HIS A C 1
ATOM 543 O O . HIS A 1 71 ? -1.491 5.470 2.701 1.00 94.31 71 HIS A O 1
ATOM 549 N N . PHE A 1 72 ? -3.395 4.338 3.097 1.00 92.00 72 PHE A N 1
ATOM 550 C CA . PHE A 1 72 ? -2.929 3.101 2.469 1.00 92.00 72 PHE A CA 1
ATOM 551 C C . PHE A 1 72 ? -2.834 3.259 0.949 1.00 92.00 72 PHE A C 1
ATOM 553 O O . PHE A 1 72 ? -1.865 2.800 0.349 1.00 92.00 72 PHE A O 1
ATOM 560 N N . GLU A 1 73 ? -3.781 3.958 0.321 1.00 91.12 73 GLU A N 1
ATOM 561 C CA . GLU A 1 73 ? -3.749 4.220 -1.124 1.00 91.12 73 GLU A CA 1
ATOM 562 C C . GLU A 1 73 ? -2.566 5.111 -1.521 1.00 91.12 73 GLU A C 1
ATOM 564 O O . GLU A 1 73 ? -1.813 4.776 -2.442 1.00 91.12 73 GLU A O 1
ATOM 569 N N . VAL A 1 74 ? -2.337 6.199 -0.777 1.00 94.06 74 VAL A N 1
ATOM 570 C CA . VAL A 1 74 ? -1.194 7.098 -1.012 1.00 94.06 74 VAL A CA 1
ATOM 571 C C . VAL A 1 74 ? 0.133 6.364 -0.800 1.00 94.06 74 VAL A C 1
ATOM 573 O O . VAL A 1 74 ? 1.059 6.502 -1.602 1.00 94.06 74 VAL A O 1
ATOM 576 N N . THR A 1 75 ? 0.223 5.526 0.236 1.00 94.44 75 THR A N 1
ATOM 577 C CA . THR A 1 75 ? 1.428 4.728 0.511 1.00 94.44 75 THR A CA 1
ATOM 578 C C . THR A 1 75 ? 1.668 3.675 -0.570 1.00 94.44 75 THR A C 1
ATOM 580 O 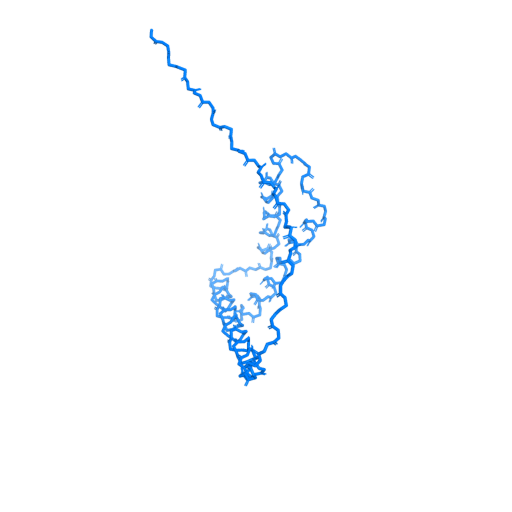O . THR A 1 75 ? 2.812 3.484 -0.982 1.00 94.44 75 THR A O 1
ATOM 583 N N . LYS A 1 76 ? 0.614 3.017 -1.074 1.00 93.62 76 LYS A N 1
ATOM 584 C CA . LYS A 1 76 ? 0.707 2.070 -2.197 1.00 93.62 76 LYS A CA 1
ATOM 585 C C . LYS A 1 76 ? 1.291 2.744 -3.432 1.00 93.62 76 LYS A C 1
ATOM 587 O O . LYS A 1 76 ? 2.201 2.198 -4.051 1.00 93.62 76 LYS A O 1
ATOM 592 N N . TYR A 1 77 ? 0.791 3.931 -3.771 1.00 92.56 77 TYR A N 1
ATOM 593 C CA . TYR A 1 77 ? 1.300 4.700 -4.901 1.00 92.56 77 TYR A CA 1
ATOM 594 C C . TYR A 1 77 ? 2.786 5.042 -4.724 1.00 92.56 77 TYR A C 1
ATOM 596 O O . TYR A 1 77 ? 3.597 4.713 -5.590 1.00 92.56 77 TYR A O 1
ATOM 604 N N . ALA A 1 78 ? 3.155 5.623 -3.578 1.00 94.44 78 ALA A N 1
ATOM 605 C CA . ALA A 1 78 ? 4.537 6.000 -3.289 1.00 94.44 78 ALA A CA 1
ATOM 606 C C . ALA A 1 78 ? 5.489 4.794 -3.309 1.00 94.44 78 ALA A C 1
ATOM 608 O O . ALA A 1 78 ? 6.587 4.884 -3.855 1.00 94.44 78 ALA A O 1
ATOM 609 N N . LEU A 1 79 ? 5.064 3.650 -2.765 1.00 93.75 79 LEU A N 1
ATOM 610 C CA . LEU A 1 79 ? 5.841 2.413 -2.776 1.00 93.75 79 LEU A CA 1
ATOM 611 C C . LEU A 1 79 ? 6.106 1.925 -4.203 1.00 93.75 79 LEU A C 1
ATOM 613 O O . LEU A 1 79 ? 7.245 1.602 -4.532 1.00 93.75 79 LEU A O 1
ATOM 617 N N . LEU A 1 80 ? 5.075 1.878 -5.051 1.00 91.81 80 LEU A N 1
ATOM 618 C CA . LEU A 1 80 ? 5.216 1.405 -6.429 1.00 91.81 80 LEU A CA 1
ATOM 619 C C . LEU A 1 80 ? 6.117 2.325 -7.256 1.00 91.81 80 LEU A C 1
ATOM 621 O O . LEU A 1 80 ? 6.955 1.818 -7.998 1.00 91.81 80 LEU A O 1
ATOM 625 N N . GLU A 1 81 ? 5.989 3.647 -7.109 1.00 90.38 81 GLU A N 1
ATOM 626 C CA . GLU A 1 81 ? 6.892 4.587 -7.783 1.00 90.38 81 GLU A CA 1
ATOM 627 C C . GLU A 1 81 ? 8.326 4.477 -7.243 1.00 90.38 81 GLU A C 1
ATOM 629 O O . GLU A 1 81 ? 9.263 4.453 -8.030 1.00 90.38 81 GLU A O 1
ATOM 634 N N . THR A 1 82 ? 8.514 4.268 -5.936 1.00 91.56 82 THR A N 1
ATOM 635 C CA . THR A 1 82 ? 9.853 4.062 -5.348 1.00 91.56 82 THR A CA 1
ATOM 636 C C . THR A 1 82 ? 10.517 2.788 -5.877 1.00 91.56 82 THR A C 1
ATOM 638 O O . THR A 1 82 ? 11.700 2.794 -6.208 1.00 91.56 82 THR A O 1
ATOM 641 N N . ILE A 1 83 ? 9.775 1.679 -5.983 1.00 89.75 83 ILE A N 1
ATOM 642 C CA . ILE A 1 83 ? 10.304 0.425 -6.542 1.00 89.75 83 ILE A CA 1
ATOM 643 C C . ILE A 1 83 ? 10.613 0.609 -8.027 1.00 89.75 83 ILE A C 1
ATOM 645 O O . ILE A 1 83 ? 11.661 0.169 -8.493 1.00 89.75 83 ILE A O 1
ATOM 649 N N . LYS A 1 84 ? 9.731 1.283 -8.766 1.00 87.75 84 LYS A N 1
ATOM 650 C CA . LYS A 1 84 ? 9.952 1.615 -10.173 1.00 87.75 84 LYS A CA 1
ATOM 651 C C . LYS A 1 84 ? 11.207 2.465 -10.362 1.00 87.75 84 LYS A C 1
ATOM 653 O O . LYS A 1 84 ? 11.965 2.176 -11.276 1.00 87.75 84 LYS A O 1
ATOM 658 N N . GLU A 1 85 ? 11.456 3.460 -9.516 1.00 86.94 85 GLU A N 1
ATOM 659 C CA . GLU A 1 85 ? 12.681 4.270 -9.552 1.00 86.94 85 GLU A CA 1
ATOM 660 C C . GLU A 1 85 ? 13.923 3.447 -9.176 1.00 86.94 85 GLU A C 1
ATOM 662 O O . GLU A 1 85 ? 14.942 3.521 -9.861 1.00 86.94 85 GLU A O 1
ATOM 667 N N . ALA A 1 86 ? 13.833 2.609 -8.138 1.00 86.75 86 ALA A N 1
ATOM 668 C CA . ALA A 1 86 ? 14.938 1.764 -7.682 1.00 86.75 86 ALA A CA 1
ATOM 669 C C . ALA A 1 86 ? 15.334 0.686 -8.709 1.00 86.75 86 ALA A C 1
ATOM 671 O O . ALA A 1 86 ? 16.516 0.405 -8.896 1.00 86.75 86 ALA A O 1
ATOM 672 N N . VAL A 1 87 ? 14.349 0.086 -9.383 1.00 82.31 87 VAL A N 1
ATOM 673 C CA . VAL A 1 87 ? 14.549 -0.904 -10.456 1.00 82.31 87 VAL A CA 1
ATOM 674 C C . VAL A 1 87 ? 14.880 -0.212 -11.787 1.00 82.31 87 VAL A C 1
ATOM 676 O O . VAL A 1 87 ? 15.628 -0.745 -12.603 1.00 82.31 87 VAL A O 1
ATOM 679 N N . GLY A 1 88 ? 14.351 0.994 -11.998 1.00 63.88 88 GLY A N 1
ATOM 680 C CA . GLY A 1 88 ? 14.443 1.794 -13.220 1.00 63.88 88 GLY A CA 1
ATOM 681 C C . GLY A 1 88 ? 15.766 2.527 -13.442 1.00 63.88 88 GLY A C 1
ATOM 682 O O . GLY A 1 88 ? 15.873 3.260 -14.420 1.00 63.88 88 GLY A O 1
ATOM 683 N N . GLY A 1 89 ? 16.800 2.284 -12.626 1.00 61.81 89 GLY A N 1
ATOM 684 C CA . GLY A 1 89 ? 18.185 2.691 -12.925 1.00 61.81 89 GLY A CA 1
ATOM 685 C C . GLY A 1 89 ? 18.728 2.144 -14.262 1.00 61.81 89 GLY A C 1
ATOM 686 O O . GLY A 1 89 ? 19.767 2.591 -14.740 1.00 61.81 89 GLY A O 1
ATOM 687 N N . GLY A 1 90 ? 18.001 1.215 -14.887 1.00 55.19 90 GLY A N 1
ATOM 688 C CA . GLY A 1 90 ? 18.000 0.955 -16.323 1.00 55.19 90 GLY A CA 1
ATOM 689 C C . GLY A 1 90 ? 16.605 0.467 -16.721 1.00 55.19 90 GLY A C 1
ATOM 690 O O . GLY A 1 90 ? 16.211 -0.627 -16.329 1.00 55.19 90 GLY A O 1
ATOM 691 N N . GLU A 1 91 ? 15.859 1.279 -17.473 1.00 60.81 91 GLU A N 1
ATOM 692 C CA . GLU A 1 91 ? 14.410 1.229 -17.791 1.00 60.81 91 GLU A CA 1
ATOM 693 C C . GLU A 1 91 ? 13.805 -0.111 -18.291 1.00 60.81 91 GLU A C 1
ATOM 695 O O . GLU A 1 91 ? 12.612 -0.190 -18.565 1.00 60.81 91 GLU A O 1
ATOM 700 N N . SER A 1 92 ? 14.586 -1.184 -18.399 1.00 66.81 92 SER A N 1
ATOM 701 C CA . SER A 1 92 ? 14.193 -2.472 -18.984 1.00 66.81 92 SER A CA 1
ATOM 702 C C . SER A 1 92 ? 13.438 -3.416 -18.029 1.00 66.81 92 SER A C 1
ATOM 704 O O . SER A 1 92 ? 12.626 -4.221 -18.477 1.00 66.81 92 SER A O 1
ATOM 706 N N . MET A 1 93 ? 13.671 -3.346 -16.711 1.00 76.75 93 MET A N 1
ATOM 707 C CA . MET A 1 93 ? 13.196 -4.399 -15.790 1.00 76.75 93 MET A CA 1
ATOM 708 C C . MET A 1 93 ? 11.811 -4.156 -15.172 1.00 76.75 93 MET A C 1
ATOM 710 O O . MET A 1 93 ? 11.199 -5.091 -14.655 1.00 76.75 93 MET A O 1
ATOM 714 N N . TRP A 1 94 ? 11.301 -2.921 -15.189 1.00 87.44 94 TRP A N 1
ATOM 715 C CA . TRP A 1 94 ? 9.999 -2.615 -14.596 1.00 87.44 94 TRP A CA 1
ATOM 716 C C . TRP A 1 94 ? 8.863 -2.926 -15.574 1.00 87.44 94 TRP A C 1
ATOM 718 O O . TRP A 1 94 ? 8.574 -2.151 -16.485 1.00 87.44 94 TRP A O 1
ATOM 728 N N . THR A 1 95 ? 8.197 -4.061 -15.367 1.00 88.25 95 THR A N 1
ATOM 729 C CA . THR A 1 95 ? 7.072 -4.498 -16.198 1.00 88.25 95 THR A CA 1
ATOM 730 C C . THR A 1 95 ? 5.723 -4.230 -15.535 1.00 88.25 95 THR A C 1
ATOM 732 O O . THR A 1 95 ? 5.615 -4.005 -14.323 1.00 88.25 95 THR A O 1
ATOM 735 N N . ARG A 1 96 ? 4.653 -4.282 -16.336 1.00 88.44 96 ARG A N 1
ATOM 736 C CA . ARG A 1 96 ? 3.279 -4.175 -15.829 1.00 88.44 96 ARG A CA 1
ATOM 737 C C . ARG A 1 96 ? 2.957 -5.317 -14.867 1.00 88.44 96 ARG A C 1
ATOM 739 O O . ARG A 1 96 ? 2.355 -5.080 -13.825 1.00 88.44 96 ARG A O 1
ATOM 746 N N . GLU A 1 97 ? 3.413 -6.520 -15.185 1.00 90.00 97 GLU A N 1
ATOM 747 C CA . GLU A 1 97 ? 3.196 -7.725 -14.388 1.00 90.00 97 GLU A CA 1
ATOM 748 C C . GLU A 1 97 ? 3.862 -7.585 -13.011 1.00 90.00 97 GLU A C 1
ATOM 750 O O . GLU A 1 97 ? 3.277 -7.961 -11.995 1.00 90.00 97 GLU A O 1
ATOM 755 N N . MET A 1 98 ? 5.045 -6.959 -12.945 1.00 89.50 98 MET A N 1
ATOM 756 C CA . MET A 1 98 ? 5.706 -6.676 -11.671 1.00 89.50 98 MET A CA 1
ATOM 757 C C . MET A 1 98 ? 4.938 -5.630 -10.853 1.00 89.50 98 MET A C 1
ATOM 759 O O . MET A 1 98 ? 4.722 -5.824 -9.655 1.00 89.50 98 MET A O 1
ATOM 763 N N . LYS A 1 99 ? 4.458 -4.556 -11.492 1.00 89.81 99 LYS A N 1
ATOM 764 C CA . LYS A 1 99 ? 3.599 -3.560 -10.833 1.00 89.81 99 LYS A CA 1
ATOM 765 C C . LYS A 1 99 ? 2.334 -4.194 -10.248 1.00 89.81 99 LYS A C 1
ATOM 767 O O . LYS A 1 99 ? 1.955 -3.879 -9.117 1.00 89.81 99 LYS A O 1
ATOM 772 N N . GLU A 1 100 ? 1.680 -5.073 -11.001 1.00 93.38 100 GLU A N 1
ATOM 773 C CA . GLU A 1 100 ? 0.477 -5.788 -10.566 1.00 93.38 100 GLU A CA 1
ATOM 774 C C . GLU A 1 100 ? 0.778 -6.738 -9.402 1.00 93.38 100 GLU A C 1
ATOM 776 O O . GLU A 1 100 ? 0.074 -6.699 -8.392 1.00 93.38 100 GLU A O 1
ATOM 781 N N . ALA A 1 101 ? 1.866 -7.512 -9.473 1.00 94.12 101 ALA A N 1
ATOM 782 C CA . ALA A 1 101 ? 2.276 -8.411 -8.395 1.00 94.12 101 ALA A CA 1
ATOM 783 C C . ALA A 1 101 ? 2.512 -7.664 -7.069 1.00 94.12 101 ALA A C 1
ATOM 785 O O . ALA A 1 101 ? 1.987 -8.065 -6.027 1.00 94.12 101 ALA A O 1
ATOM 786 N N . TRP A 1 102 ? 3.237 -6.540 -7.105 1.00 94.94 102 TRP A N 1
ATOM 787 C CA . TRP A 1 102 ? 3.445 -5.691 -5.925 1.00 94.94 102 TRP A CA 1
ATOM 788 C C . TRP A 1 102 ? 2.148 -5.056 -5.422 1.00 94.94 102 TRP A C 1
ATOM 790 O O . TRP A 1 102 ? 1.939 -4.959 -4.212 1.00 94.94 102 TRP A O 1
ATOM 800 N N . SER A 1 103 ? 1.256 -4.669 -6.335 1.00 93.94 103 SER A N 1
ATOM 801 C CA . SER A 1 103 ? -0.050 -4.111 -5.980 1.00 93.94 103 SER A CA 1
ATOM 802 C C . SER A 1 103 ? -0.902 -5.122 -5.214 1.00 93.94 103 SER A C 1
ATOM 804 O O . SER A 1 103 ? -1.420 -4.786 -4.151 1.00 93.94 103 SER A O 1
ATOM 806 N N . VAL A 1 104 ? -0.994 -6.360 -5.710 1.00 95.50 104 VAL A N 1
ATOM 807 C CA . VAL A 1 104 ? -1.748 -7.442 -5.057 1.00 95.50 104 VAL A CA 1
ATOM 808 C C . VAL A 1 104 ? -1.115 -7.824 -3.718 1.00 95.50 104 VAL A C 1
ATOM 810 O O . VAL A 1 104 ? -1.821 -8.014 -2.727 1.00 95.50 104 VAL A O 1
ATOM 813 N N . ALA A 1 105 ? 0.218 -7.904 -3.653 1.00 94.06 105 ALA A N 1
ATOM 814 C CA . ALA A 1 105 ? 0.921 -8.184 -2.404 1.00 94.06 105 ALA A CA 1
ATOM 815 C C . ALA A 1 105 ? 0.622 -7.122 -1.334 1.00 94.06 105 ALA A C 1
ATOM 817 O O . ALA A 1 105 ? 0.342 -7.469 -0.184 1.00 94.06 105 ALA A O 1
ATOM 818 N N . TYR A 1 106 ? 0.630 -5.842 -1.716 1.00 94.81 106 TYR A N 1
ATOM 819 C CA . TYR A 1 106 ? 0.280 -4.745 -0.819 1.00 94.81 106 TYR A CA 1
ATOM 820 C C . TYR A 1 106 ? -1.171 -4.849 -0.336 1.00 94.81 106 TYR A C 1
ATOM 822 O O . TYR A 1 106 ? -1.419 -4.764 0.866 1.00 94.81 106 TYR A O 1
ATOM 830 N N . ASP A 1 107 ? -2.119 -5.120 -1.237 1.00 94.06 107 ASP A N 1
ATOM 831 C CA . ASP A 1 107 ? -3.540 -5.249 -0.887 1.00 94.06 107 ASP A CA 1
ATOM 832 C C . ASP A 1 107 ? -3.785 -6.377 0.123 1.00 94.06 107 ASP A C 1
ATOM 834 O O . ASP A 1 107 ? -4.556 -6.204 1.068 1.00 94.06 107 ASP A O 1
ATOM 838 N N . HIS A 1 108 ? -3.078 -7.505 -0.003 1.00 93.38 108 HIS A N 1
ATOM 839 C CA . HIS A 1 108 ? -3.141 -8.583 0.987 1.00 93.38 108 HIS A CA 1
ATOM 840 C C . HIS A 1 108 ? -2.619 -8.155 2.365 1.00 93.38 108 HIS A C 1
ATOM 842 O O . HIS A 1 108 ? -3.213 -8.515 3.385 1.00 93.38 108 HIS A O 1
ATOM 848 N N . VAL A 1 109 ? -1.527 -7.385 2.416 1.00 91.38 109 VAL A N 1
ATOM 849 C CA . VAL A 1 109 ? -0.986 -6.863 3.681 1.00 91.38 109 VAL A CA 1
ATOM 850 C C . VAL A 1 109 ? -1.971 -5.887 4.316 1.00 91.38 109 VAL A C 1
ATOM 852 O O . VAL A 1 109 ? -2.264 -6.006 5.505 1.00 91.38 109 VAL A O 1
ATOM 855 N N . VAL A 1 110 ? -2.532 -4.965 3.535 1.00 92.56 110 VAL A N 1
ATOM 856 C CA . VAL A 1 110 ? -3.524 -3.999 4.023 1.00 92.56 110 VAL A CA 1
ATOM 857 C C . VAL A 1 110 ? -4.777 -4.701 4.525 1.00 92.56 110 VAL A C 1
ATOM 859 O O . VAL A 1 110 ? -5.235 -4.400 5.625 1.00 92.56 110 VAL A O 1
ATOM 862 N N . ALA A 1 111 ? -5.306 -5.668 3.773 1.00 92.56 111 ALA A N 1
ATOM 863 C CA . ALA A 1 111 ? -6.462 -6.451 4.194 1.00 92.56 111 ALA A CA 1
ATOM 864 C C . ALA A 1 111 ? -6.204 -7.139 5.543 1.00 92.56 111 ALA A C 1
ATOM 866 O O . ALA A 1 111 ? -7.039 -7.058 6.443 1.00 92.56 111 ALA A O 1
ATOM 867 N N . ALA A 1 112 ? -5.023 -7.739 5.718 1.00 90.81 112 ALA A N 1
ATOM 868 C CA . ALA A 1 112 ? -4.634 -8.365 6.976 1.00 90.81 112 ALA A CA 1
ATOM 869 C C . ALA A 1 112 ? -4.483 -7.342 8.119 1.00 90.81 112 ALA A C 1
ATOM 871 O O . ALA A 1 112 ? -4.930 -7.590 9.233 1.00 90.81 112 ALA A O 1
ATOM 872 N N . ILE A 1 113 ? -3.889 -6.171 7.882 1.00 90.69 113 ILE A N 1
ATOM 873 C CA . ILE A 1 113 ? -3.746 -5.138 8.923 1.00 90.69 113 ILE A CA 1
ATOM 874 C C . ILE A 1 113 ? -5.125 -4.612 9.343 1.00 90.69 113 ILE A C 1
ATOM 876 O O . ILE A 1 113 ? -5.418 -4.556 10.540 1.00 90.69 113 ILE A O 1
ATOM 880 N N . LYS A 1 114 ? -6.004 -4.310 8.379 1.00 89.62 114 LYS A N 1
ATOM 881 C CA . LYS A 1 114 ? -7.362 -3.804 8.628 1.00 89.62 114 LYS A CA 1
ATOM 882 C C . LYS A 1 114 ? -8.208 -4.757 9.473 1.00 89.62 114 LYS A C 1
ATOM 884 O O . LYS A 1 114 ? -9.003 -4.291 10.288 1.00 89.62 114 LYS A O 1
ATOM 889 N N . THR A 1 115 ? -8.022 -6.081 9.378 1.00 89.44 115 THR A N 1
ATOM 890 C CA . THR A 1 115 ? -8.757 -7.022 10.253 1.00 89.44 115 THR A CA 1
ATOM 891 C C . THR A 1 115 ? -8.437 -6.843 11.738 1.00 89.44 115 THR A C 1
ATOM 893 O O . THR A 1 115 ? -9.253 -7.248 12.575 1.00 89.44 115 THR A O 1
ATOM 896 N N . HIS A 1 116 ? -7.290 -6.229 12.048 1.00 84.94 116 HIS A N 1
ATOM 897 C CA . HIS A 1 116 ? -6.766 -5.974 13.390 1.00 84.94 116 HIS A CA 1
ATOM 898 C C . HIS A 1 116 ? -6.757 -4.484 13.791 1.00 84.94 116 HIS A C 1
ATOM 900 O O . HIS A 1 116 ? -6.235 -4.161 14.854 1.00 84.94 116 HIS A O 1
ATOM 906 N N . MET A 1 117 ? -7.337 -3.583 12.987 1.00 83.69 117 MET A N 1
ATOM 907 C CA . MET A 1 117 ? -7.514 -2.152 13.309 1.00 83.69 117 MET A CA 1
ATOM 908 C C . MET A 1 117 ? -8.877 -1.858 13.966 1.00 83.69 117 MET A C 1
ATOM 910 O O . MET A 1 117 ? -9.490 -0.828 13.700 1.00 83.69 117 MET A O 1
ATOM 914 N N . LYS A 1 118 ? -9.383 -2.789 14.776 1.00 70.44 118 LYS A N 1
ATOM 915 C CA . LYS A 1 118 ? -10.683 -2.678 15.454 1.00 70.44 118 LYS A CA 1
ATOM 916 C C . LYS A 1 118 ? -10.527 -2.205 16.889 1.00 70.44 118 LYS A C 1
ATOM 918 O O . LYS A 1 118 ? -9.501 -2.577 17.502 1.00 70.44 118 LYS A O 1
#

Sequence (118 aa):
MSTSAQHQNLNVEMLTEEEEGEDIRDSTVCSEDVFVSAGHKENAKLKAHAKSVFVMKLGAVHLKYGVVDEHFEVTKYALLETIKEAVGGGESMWTREMKEAWSVAYDHVVAAIKTHMK

Radius of gyration: 25.36 Å; chains: 1; bounding box: 67×60×36 Å

Organism: NCBI:txid2727404